Protein AF-A0AAW2I844-F1 (afdb_monomer_lite)

pLDDT: mean 84.18, std 9.9, range [49.44, 96.12]

Foldseek 3Di:
DDDDPVNVVVVVVVVVVCVVPDDPQPCPCCVVDVDDDDDDDDPVCPPPAAEDDADDDDPVQVVVVVVVVVVCVVSVNDDDDDDSHDDYDGDDDDVVCVVVVHD

Structure (mmCIF, N/CA/C/O backbone):
data_AF-A0AAW2I844-F1
#
_entry.id   AF-A0AAW2I844-F1
#
loop_
_atom_site.group_PDB
_atom_site.id
_atom_site.type_symbol
_atom_site.label_atom_id
_atom_site.label_alt_id
_atom_site.label_comp_id
_atom_site.label_asym_id
_atom_site.label_entity_id
_atom_site.label_seq_id
_atom_site.pdbx_PDB_ins_code
_atom_site.Cartn_x
_atom_site.Cartn_y
_atom_site.Cartn_z
_atom_site.occupancy
_atom_site.B_iso_or_equiv
_atom_site.auth_seq_id
_atom_site.auth_comp_id
_atom_site.auth_asym_id
_atom_site.auth_atom_id
_atom_site.pdbx_PDB_model_num
ATOM 1 N N . MET A 1 1 ? -32.426 16.300 29.837 1.00 49.44 1 MET A N 1
ATOM 2 C CA . MET A 1 1 ? -33.333 16.061 28.697 1.00 49.44 1 MET A CA 1
ATOM 3 C C . MET A 1 1 ? -33.206 14.597 28.340 1.00 49.44 1 MET A C 1
ATOM 5 O O . MET A 1 1 ? -32.155 14.203 27.850 1.00 49.44 1 MET A O 1
ATOM 9 N N . ASP A 1 2 ? -34.205 13.794 28.703 1.00 62.94 2 ASP A N 1
ATOM 10 C CA . ASP A 1 2 ? -34.233 12.372 28.365 1.00 62.94 2 ASP A CA 1
ATOM 11 C C . ASP A 1 2 ? -34.552 12.214 26.878 1.00 62.94 2 ASP A C 1
ATOM 13 O O . ASP A 1 2 ? -35.481 12.827 26.354 1.00 62.94 2 ASP A O 1
ATOM 17 N N . ILE A 1 3 ? -33.728 11.434 26.189 1.00 61.97 3 ILE A N 1
ATOM 18 C CA . ILE A 1 3 ? -33.900 11.133 24.769 1.00 61.97 3 ILE A CA 1
ATOM 19 C C . ILE A 1 3 ? -35.067 10.147 24.663 1.00 61.97 3 ILE A C 1
ATOM 21 O O . ILE A 1 3 ? -35.041 9.118 25.341 1.00 61.97 3 ILE A O 1
ATOM 25 N N . SER A 1 4 ? -36.070 10.445 23.830 1.00 73.12 4 SER A N 1
ATOM 26 C CA . SER A 1 4 ? -37.237 9.569 23.657 1.00 73.12 4 SER A CA 1
ATOM 27 C C . SER A 1 4 ? -36.829 8.157 23.209 1.00 73.12 4 SER A C 1
ATOM 29 O O . SER A 1 4 ? -35.842 7.983 22.489 1.00 73.12 4 SER A O 1
ATOM 31 N N . GLU A 1 5 ? -37.597 7.145 23.619 1.00 70.31 5 GLU A N 1
ATOM 32 C CA . GLU A 1 5 ? -37.370 5.719 23.311 1.00 70.31 5 GLU A CA 1
ATOM 33 C C . GLU A 1 5 ? -37.159 5.471 21.802 1.00 70.31 5 GLU A C 1
ATOM 35 O O . GLU A 1 5 ? -36.243 4.768 21.379 1.00 70.31 5 GLU A O 1
ATOM 40 N N . GLU A 1 6 ? -37.964 6.140 20.976 1.00 69.94 6 GLU A N 1
ATOM 41 C CA . GLU A 1 6 ? -37.937 6.074 19.511 1.00 69.94 6 GLU A CA 1
ATOM 42 C C . GLU A 1 6 ? -36.636 6.656 18.926 1.00 69.94 6 GLU A C 1
ATOM 44 O O . GLU A 1 6 ? -36.027 6.091 18.012 1.00 69.94 6 GLU A O 1
ATOM 49 N N . SER A 1 7 ? -36.137 7.742 19.528 1.00 65.81 7 SER A N 1
ATOM 50 C CA . SER A 1 7 ? -34.853 8.350 19.168 1.00 65.81 7 SER A CA 1
ATOM 51 C C . SER A 1 7 ? -33.666 7.479 19.599 1.00 65.81 7 SER A C 1
ATO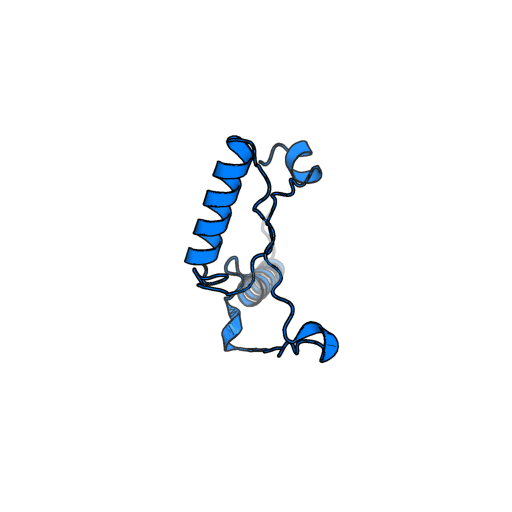M 53 O O . SER A 1 7 ? -32.655 7.429 18.896 1.00 65.81 7 SER A O 1
ATOM 55 N N . ARG A 1 8 ? -33.781 6.741 20.715 1.00 68.00 8 ARG A N 1
ATOM 56 C CA . ARG A 1 8 ? -32.768 5.757 21.145 1.00 68.00 8 ARG A CA 1
ATOM 57 C C . ARG A 1 8 ? -32.682 4.577 20.174 1.00 68.00 8 ARG A C 1
ATOM 59 O O . ARG A 1 8 ? -31.577 4.201 19.785 1.00 68.00 8 ARG A O 1
ATOM 66 N N . LEU A 1 9 ? -33.825 4.047 19.730 1.00 70.56 9 LEU A N 1
ATOM 67 C CA . LEU A 1 9 ? -33.892 2.952 18.753 1.00 70.56 9 LEU A CA 1
ATOM 68 C C . LEU A 1 9 ? -33.266 3.355 17.403 1.00 70.56 9 LEU A C 1
ATOM 70 O O . LEU A 1 9 ? -32.540 2.578 16.781 1.00 70.56 9 LEU A O 1
ATOM 74 N N . SER A 1 10 ? -33.501 4.600 16.979 1.00 82.81 10 SER A N 1
ATOM 75 C CA . SER A 1 10 ? -32.893 5.197 15.784 1.00 82.81 10 SER A CA 1
ATOM 76 C C . SER A 1 10 ? -31.366 5.322 15.901 1.00 82.81 10 SER A C 1
ATOM 78 O O . SER A 1 10 ? -30.635 4.909 14.998 1.00 82.81 10 SER A O 1
ATOM 80 N N . LEU A 1 11 ? -30.860 5.805 17.041 1.00 86.31 11 LEU A N 1
ATOM 81 C CA . LEU A 1 11 ? -29.421 5.947 17.275 1.00 86.31 11 LEU A CA 1
ATOM 82 C C . LEU A 1 11 ? -28.696 4.591 17.267 1.00 86.31 11 LEU A C 1
ATOM 84 O O . LEU A 1 11 ? -27.607 4.465 16.705 1.00 86.31 11 LEU A O 1
ATOM 88 N N . GLU A 1 12 ? -29.305 3.569 17.864 1.00 86.94 12 GLU A N 1
ATOM 89 C CA . GLU A 1 12 ? -28.731 2.223 17.917 1.00 86.94 12 GLU A CA 1
ATOM 90 C C . GLU A 1 12 ? -28.669 1.579 16.524 1.00 86.94 12 GLU A C 1
ATOM 92 O O . GLU A 1 12 ? -27.681 0.939 16.157 1.00 86.94 12 GLU A O 1
ATOM 97 N N . ASN A 1 13 ? -29.675 1.840 15.684 1.00 86.69 13 ASN A N 1
ATOM 98 C CA . ASN A 1 13 ? -29.654 1.440 14.280 1.00 86.69 13 ASN A CA 1
ATOM 99 C C . ASN A 1 13 ? -28.509 2.102 13.506 1.00 86.69 13 ASN A C 1
ATOM 101 O O . ASN A 1 13 ? -27.823 1.419 12.741 1.00 86.69 13 ASN A O 1
ATOM 105 N N . VAL A 1 14 ? -28.266 3.397 13.731 1.00 86.19 14 VAL A N 1
ATOM 106 C CA . VAL A 1 14 ? -27.145 4.123 13.115 1.00 86.19 14 VAL A CA 1
ATOM 107 C C . VAL A 1 14 ? -25.805 3.547 13.572 1.00 86.19 14 VAL A C 1
ATOM 109 O O . VAL A 1 14 ? -24.962 3.245 12.729 1.00 86.19 14 VAL A O 1
ATOM 112 N N . LYS A 1 15 ? -25.610 3.313 14.876 1.00 86.94 15 LYS A N 1
ATOM 113 C CA . LYS A 1 15 ? -24.375 2.698 15.398 1.00 86.94 15 LYS A CA 1
ATOM 114 C C . LYS A 1 15 ? -24.113 1.332 14.779 1.00 86.94 15 LYS A C 1
ATOM 116 O O . LYS A 1 15 ? -23.002 1.068 14.332 1.00 86.94 15 LYS A O 1
ATOM 121 N N . ARG A 1 16 ? -25.143 0.491 14.696 1.00 85.88 16 ARG A N 1
ATOM 122 C CA . ARG A 1 16 ? -25.053 -0.842 14.097 1.00 85.88 16 ARG A CA 1
ATOM 123 C C . ARG A 1 16 ? -24.727 -0.781 12.604 1.00 85.88 16 ARG A C 1
ATOM 125 O O . ARG A 1 16 ? -23.929 -1.581 12.123 1.00 85.88 16 ARG A O 1
ATOM 132 N N . LEU A 1 17 ? -25.300 0.175 11.868 1.00 85.38 17 LEU A N 1
ATOM 133 C CA . LEU A 1 17 ? -24.946 0.424 10.466 1.00 85.38 17 LEU A CA 1
ATOM 134 C C . LEU A 1 17 ? -23.493 0.879 10.322 1.00 85.38 17 LEU A C 1
ATOM 136 O O . LEU A 1 17 ? -22.801 0.389 9.433 1.00 85.38 17 LEU A O 1
ATOM 140 N N . ILE A 1 18 ? -23.015 1.767 11.195 1.00 84.94 18 ILE A N 1
ATOM 141 C CA . ILE A 1 18 ? -21.619 2.211 11.181 1.00 84.94 18 ILE A CA 1
ATOM 142 C C . ILE A 1 18 ? -20.696 1.023 11.473 1.00 84.94 18 ILE A C 1
ATOM 144 O O . ILE A 1 18 ? -19.838 0.711 10.660 1.00 84.94 18 ILE A O 1
ATOM 148 N N . GLN A 1 19 ? -20.926 0.278 12.554 1.00 81.62 19 GLN A N 1
ATOM 149 C CA . GLN A 1 19 ? -20.115 -0.893 12.915 1.00 81.62 19 GLN A CA 1
ATOM 150 C C . GLN A 1 19 ? -20.090 -1.972 11.825 1.00 81.62 19 GLN A C 1
ATOM 152 O O . GLN A 1 19 ? -19.101 -2.684 11.675 1.00 81.62 19 GLN A O 1
ATOM 157 N N . ARG A 1 20 ? -21.169 -2.104 11.044 1.00 80.31 20 ARG A N 1
ATOM 158 C CA . ARG A 1 20 ? -21.227 -3.071 9.943 1.00 80.31 20 ARG A CA 1
ATOM 159 C C . ARG A 1 20 ? -20.391 -2.654 8.730 1.00 80.31 20 ARG A C 1
ATOM 161 O O . ARG A 1 20 ? -19.958 -3.535 7.992 1.00 80.31 20 ARG A O 1
ATOM 168 N N . ASN A 1 21 ? -20.219 -1.351 8.500 1.00 80.00 21 ASN A N 1
ATOM 169 C CA . ASN A 1 21 ? -19.655 -0.805 7.259 1.00 80.00 21 ASN A CA 1
ATOM 170 C C . ASN A 1 21 ? -18.364 0.008 7.451 1.00 80.00 21 ASN A C 1
ATOM 172 O O . ASN A 1 21 ? -17.757 0.399 6.460 1.00 80.00 21 ASN A O 1
ATOM 176 N N . PHE A 1 22 ? -17.931 0.259 8.688 1.00 84.38 22 PHE A N 1
ATOM 177 C CA . PHE A 1 22 ? -16.678 0.941 9.009 1.00 84.38 22 PHE A CA 1
ATOM 178 C C . PHE A 1 22 ? -15.776 0.013 9.818 1.00 84.38 22 PHE A C 1
ATOM 180 O O . PHE A 1 22 ? -16.213 -0.626 10.774 1.00 84.38 22 PHE A O 1
ATOM 187 N N . ASN A 1 23 ? -14.513 -0.072 9.412 1.00 83.69 23 ASN A N 1
ATOM 188 C CA . ASN A 1 23 ? -13.489 -0.843 10.094 1.00 83.69 23 ASN A CA 1
ATOM 189 C C . ASN A 1 23 ? -12.154 -0.111 9.944 1.00 83.69 23 ASN A C 1
ATOM 191 O O . ASN A 1 23 ? -11.889 0.471 8.894 1.00 83.69 23 ASN A O 1
ATOM 195 N N . GLU A 1 24 ? -11.338 -0.130 10.992 1.00 83.19 24 GLU A N 1
ATOM 196 C CA . GLU A 1 24 ? -9.992 0.450 10.967 1.00 83.19 24 GLU A CA 1
ATOM 197 C C . GLU A 1 24 ? -9.007 -0.437 10.199 1.00 83.19 24 GLU A C 1
ATOM 199 O O . GLU A 1 24 ? -8.022 0.059 9.662 1.00 83.19 24 GLU A O 1
ATOM 204 N N . ASN A 1 25 ? -9.288 -1.741 10.094 1.00 85.94 25 ASN A N 1
ATOM 205 C CA . ASN A 1 25 ? -8.538 -2.641 9.238 1.00 85.94 25 ASN A CA 1
ATOM 206 C C . ASN A 1 25 ? -8.998 -2.469 7.775 1.00 85.94 25 ASN A C 1
ATOM 208 O O . ASN A 1 25 ? -10.118 -2.873 7.437 1.00 85.94 25 ASN A O 1
ATOM 212 N N . PRO A 1 26 ? -8.138 -1.952 6.879 1.00 84.94 26 PRO A N 1
ATOM 213 C CA . PRO A 1 26 ? -8.472 -1.772 5.465 1.00 84.94 26 PRO A CA 1
ATOM 214 C C . PRO A 1 26 ? -8.806 -3.086 4.740 1.00 84.94 26 PRO A C 1
ATOM 216 O O . PRO A 1 26 ? -9.489 -3.065 3.719 1.00 84.94 26 PRO A O 1
ATOM 219 N N . LEU A 1 27 ? -8.369 -4.233 5.269 1.00 86.44 27 LEU A N 1
ATOM 220 C CA . LEU A 1 27 ? -8.629 -5.556 4.702 1.00 86.44 27 LEU A CA 1
ATOM 221 C C . LEU A 1 27 ? -9.817 -6.287 5.348 1.00 86.44 27 LEU A C 1
ATOM 223 O O . LEU A 1 27 ? -10.078 -7.436 4.999 1.00 86.44 27 LEU A O 1
ATOM 227 N N . ALA A 1 28 ? -10.582 -5.651 6.245 1.00 86.94 28 ALA A N 1
ATOM 228 C CA . ALA A 1 28 ? -11.649 -6.305 7.020 1.00 86.94 28 ALA A CA 1
ATOM 229 C C . ALA A 1 28 ? -12.722 -7.038 6.189 1.00 86.94 28 ALA A C 1
ATOM 231 O O . ALA A 1 28 ? -13.395 -7.940 6.692 1.00 86.94 28 ALA A O 1
ATOM 232 N N . TRP A 1 29 ? -12.903 -6.654 4.923 1.00 86.19 29 TRP A N 1
ATOM 233 C CA . TRP A 1 29 ? -13.849 -7.289 4.000 1.00 86.19 29 TRP A CA 1
ATOM 234 C C . TRP A 1 29 ? -13.202 -7.804 2.718 1.00 86.19 29 TRP A C 1
ATOM 236 O O . TRP A 1 29 ? -13.923 -8.117 1.770 1.00 86.19 29 TRP A O 1
ATOM 246 N N . TRP A 1 30 ? -11.872 -7.909 2.687 1.00 82.25 30 TRP A N 1
ATOM 247 C CA . TRP A 1 30 ? -11.128 -8.380 1.520 1.00 82.25 30 TRP A CA 1
ATOM 248 C C . TRP A 1 30 ? -11.635 -9.744 1.032 1.00 82.25 30 TRP A C 1
ATOM 250 O O . TRP A 1 30 ? -11.947 -9.902 -0.145 1.00 82.25 30 TRP A O 1
ATOM 260 N N . ASP A 1 31 ? -11.867 -10.680 1.955 1.00 81.94 31 ASP A N 1
ATOM 261 C CA . ASP A 1 31 ? -12.355 -12.027 1.632 1.00 81.94 31 ASP A CA 1
ATOM 262 C C . ASP A 1 31 ? -13.786 -12.049 1.072 1.00 81.94 31 ASP A C 1
ATOM 264 O O . ASP A 1 31 ? -14.170 -12.990 0.379 1.00 81.94 31 ASP A O 1
ATOM 268 N N . ARG A 1 32 ? -14.600 -11.020 1.353 1.00 82.12 32 ARG A N 1
ATOM 269 C CA . ARG A 1 32 ? -15.994 -10.956 0.877 1.00 82.12 32 ARG A CA 1
ATOM 270 C C . ARG A 1 32 ? -16.084 -10.549 -0.588 1.00 82.12 32 ARG A C 1
ATOM 272 O O . ARG A 1 32 ? -17.029 -10.943 -1.259 1.00 82.12 32 ARG A O 1
ATOM 279 N N . ASN A 1 33 ? -15.133 -9.744 -1.060 1.00 74.38 33 ASN A N 1
ATOM 280 C CA . ASN A 1 33 ? -15.132 -9.156 -2.397 1.00 74.38 33 ASN A CA 1
ATOM 281 C C . ASN A 1 33 ? -13.705 -9.123 -2.957 1.00 74.38 33 ASN A C 1
ATOM 283 O O . ASN A 1 33 ? -13.192 -8.054 -3.291 1.00 74.38 33 ASN A O 1
ATOM 287 N N . LYS A 1 34 ? -13.044 -10.283 -3.029 1.00 80.81 34 LYS A N 1
ATOM 288 C CA . LYS A 1 34 ? -11.686 -10.362 -3.569 1.00 80.81 34 LYS A CA 1
ATOM 289 C C . LYS A 1 34 ? -11.712 -10.005 -5.056 1.00 80.81 34 LYS A C 1
ATOM 291 O O . LYS A 1 34 ? -12.208 -10.775 -5.876 1.00 80.81 34 LYS A O 1
ATOM 296 N N . ILE A 1 35 ? -11.186 -8.833 -5.394 1.00 84.25 35 ILE A N 1
ATOM 297 C CA . ILE A 1 35 ? -11.033 -8.379 -6.776 1.00 84.25 35 ILE A CA 1
ATOM 298 C C . ILE A 1 35 ? -9.543 -8.353 -7.080 1.00 84.25 35 ILE A C 1
ATOM 300 O O . ILE A 1 35 ? -8.777 -7.650 -6.426 1.00 84.25 35 ILE A O 1
ATOM 304 N N . GLU A 1 36 ? -9.138 -9.111 -8.090 1.00 87.94 36 GLU A N 1
ATOM 305 C CA . GLU A 1 36 ? -7.758 -9.147 -8.560 1.00 87.94 36 GLU A CA 1
ATOM 306 C C . GLU A 1 36 ? -7.649 -8.445 -9.913 1.00 87.94 36 GLU A C 1
ATOM 308 O O . GLU A 1 36 ? -8.525 -8.560 -10.772 1.00 87.94 36 GLU A O 1
ATOM 313 N N . ALA A 1 37 ? -6.549 -7.723 -10.111 1.00 90.44 37 ALA A N 1
ATOM 314 C CA . ALA A 1 37 ? -6.208 -7.106 -11.382 1.00 90.44 37 ALA A CA 1
ATOM 315 C C . ALA A 1 37 ? -4.865 -7.656 -11.863 1.00 90.44 37 ALA A C 1
ATOM 317 O O . ALA A 1 37 ? -3.869 -7.621 -11.142 1.00 90.44 37 ALA A O 1
ATOM 318 N N . THR A 1 38 ? -4.817 -8.142 -13.103 1.00 94.12 38 THR A N 1
ATOM 319 C CA . THR A 1 38 ? -3.561 -8.567 -13.729 1.00 94.12 38 THR A CA 1
ATOM 320 C C . THR A 1 38 ? -2.951 -7.409 -14.506 1.00 94.12 38 THR A C 1
ATOM 322 O O . THR A 1 38 ? -3.516 -6.945 -15.498 1.00 94.12 38 THR A O 1
ATOM 325 N N . LEU A 1 39 ? -1.760 -6.977 -14.097 1.00 89.75 39 LEU A N 1
ATOM 326 C CA . LEU A 1 39 ? -0.967 -6.005 -14.843 1.00 89.75 39 LEU A CA 1
ATOM 327 C C . LEU A 1 39 ? -0.131 -6.729 -15.905 1.00 89.75 39 LEU A C 1
ATOM 329 O O . LEU A 1 39 ? 0.633 -7.640 -15.590 1.00 89.75 39 LEU A O 1
ATOM 333 N N . LYS A 1 40 ? -0.268 -6.326 -17.173 1.00 90.19 40 LYS A N 1
ATOM 334 C CA . LYS A 1 40 ? 0.539 -6.847 -18.288 1.00 90.19 40 LYS A CA 1
ATOM 335 C C . LYS A 1 40 ? 1.587 -5.820 -18.696 1.00 90.19 40 LYS A C 1
ATOM 337 O O . LYS A 1 40 ? 1.257 -4.662 -18.950 1.00 90.19 40 LYS A O 1
ATOM 342 N N . VAL A 1 41 ? 2.840 -6.255 -18.800 1.00 86.44 41 VAL A N 1
ATOM 343 C CA . VAL A 1 41 ? 3.921 -5.433 -19.355 1.00 86.44 41 VAL A CA 1
ATOM 344 C C . VAL A 1 41 ? 3.669 -5.242 -20.851 1.00 86.44 41 VAL A C 1
ATOM 346 O O . VAL A 1 41 ? 3.337 -6.197 -21.556 1.00 86.44 41 VAL A O 1
ATOM 349 N N . LYS A 1 42 ? 3.801 -4.006 -21.341 1.00 89.19 42 LYS A N 1
ATOM 350 C CA . LYS A 1 42 ? 3.709 -3.714 -22.778 1.00 89.19 42 LYS A CA 1
ATOM 351 C C . LYS A 1 42 ? 4.820 -4.455 -23.525 1.00 89.19 42 LYS A C 1
ATOM 353 O O . LYS A 1 42 ? 5.936 -4.525 -23.024 1.00 89.19 42 LYS A O 1
ATOM 358 N N . GLU A 1 43 ? 4.535 -4.950 -24.731 1.00 87.69 43 GLU A N 1
ATOM 359 C CA . GLU A 1 43 ? 5.476 -5.769 -25.518 1.00 87.69 43 GLU A CA 1
ATOM 360 C C . GLU A 1 43 ? 6.868 -5.130 -25.638 1.00 87.69 43 GLU A C 1
ATOM 362 O O . GLU A 1 43 ? 7.869 -5.775 -25.343 1.00 87.69 43 GLU A O 1
ATOM 367 N N . GLY A 1 44 ? 6.923 -3.834 -25.963 1.00 88.50 44 GLY A N 1
ATOM 368 C CA . GLY A 1 44 ? 8.178 -3.086 -26.101 1.00 88.50 44 GLY A CA 1
ATOM 369 C C . GLY A 1 44 ? 8.990 -2.925 -24.810 1.00 88.50 44 GLY A C 1
ATOM 370 O O . GLY A 1 44 ? 10.155 -2.570 -24.886 1.00 88.50 44 GLY A O 1
ATOM 371 N N . CYS A 1 45 ? 8.413 -3.218 -23.642 1.00 83.81 45 CYS A N 1
ATOM 372 C CA . CYS A 1 45 ? 9.056 -3.057 -22.335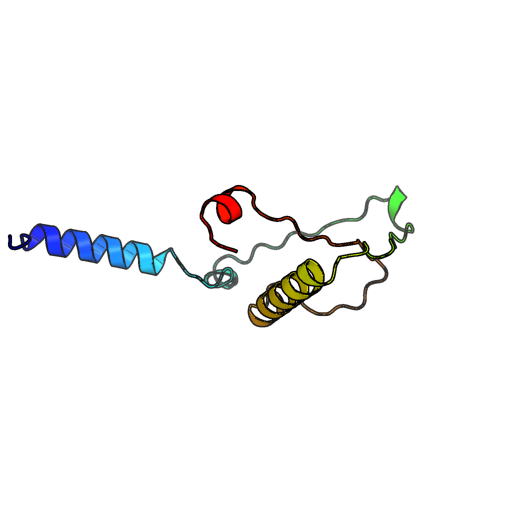 1.00 83.81 45 CYS A CA 1
ATOM 373 C C . CYS A 1 45 ? 9.408 -4.398 -21.667 1.00 83.81 45 CYS A C 1
ATOM 375 O O . CYS A 1 45 ? 9.876 -4.404 -20.531 1.00 83.81 45 CYS A O 1
ATOM 377 N N . LYS A 1 46 ? 9.181 -5.549 -22.322 1.00 76.25 46 LYS A N 1
ATOM 378 C CA . LYS A 1 46 ? 9.353 -6.887 -21.709 1.00 76.25 46 LYS A CA 1
ATOM 379 C C . LYS A 1 46 ? 10.755 -7.173 -21.164 1.00 76.25 46 LYS A C 1
ATOM 381 O O . LYS A 1 46 ? 10.891 -8.000 -20.268 1.00 76.25 46 LYS A O 1
ATOM 386 N N . TYR A 1 47 ? 11.773 -6.514 -21.708 1.00 77.06 47 TYR A N 1
ATOM 387 C CA . TYR A 1 47 ? 13.177 -6.709 -21.332 1.00 77.06 47 TYR A CA 1
ATOM 388 C C . TYR A 1 47 ? 13.792 -5.478 -20.655 1.00 77.06 47 TYR A C 1
ATOM 390 O O . TYR A 1 47 ? 14.987 -5.462 -20.363 1.00 77.06 47 TYR A O 1
ATOM 398 N N . GLU A 1 48 ? 12.987 -4.447 -20.389 1.00 80.50 48 GLU A N 1
ATOM 399 C CA . GLU A 1 48 ? 13.436 -3.231 -19.721 1.00 80.50 48 GLU A CA 1
ATOM 400 C C . GLU A 1 48 ? 13.308 -3.395 -18.204 1.00 80.50 48 GLU A C 1
ATOM 402 O O . GLU A 1 48 ? 12.223 -3.323 -17.626 1.00 80.50 48 GLU A O 1
ATOM 407 N N . TYR A 1 49 ? 14.440 -3.612 -17.532 1.00 79.75 49 TYR A N 1
ATOM 408 C CA . TYR A 1 49 ? 14.479 -3.648 -16.074 1.00 79.75 49 TYR A CA 1
ATOM 409 C C . TYR A 1 49 ? 14.534 -2.233 -15.513 1.00 79.75 49 TYR A C 1
ATOM 411 O O . TYR A 1 49 ? 15.565 -1.559 -15.551 1.00 79.75 49 TYR A O 1
ATOM 419 N N . VAL A 1 50 ? 13.426 -1.798 -14.926 1.00 80.94 50 VAL A N 1
ATOM 420 C CA . VAL A 1 50 ? 13.366 -0.523 -14.216 1.00 80.94 50 VAL A CA 1
ATOM 421 C C . VAL A 1 50 ? 14.011 -0.685 -12.840 1.00 80.94 50 VAL A C 1
ATOM 423 O O . VAL A 1 50 ? 13.421 -1.266 -11.929 1.00 80.94 50 VAL A O 1
ATOM 426 N N . ARG A 1 51 ? 15.245 -0.191 -12.692 1.00 87.69 51 ARG A N 1
ATOM 427 C CA . ARG A 1 51 ? 15.985 -0.170 -11.422 1.00 87.69 51 ARG A CA 1
ATOM 428 C C . ARG A 1 51 ? 16.498 1.226 -11.132 1.00 87.69 51 ARG A C 1
ATOM 430 O O . ARG A 1 51 ? 17.576 1.617 -11.575 1.00 87.69 51 ARG A O 1
ATOM 437 N N . TYR A 1 52 ? 15.738 1.962 -10.343 1.00 88.38 52 TYR A N 1
ATOM 438 C CA . TYR A 1 52 ? 16.163 3.267 -9.867 1.00 88.38 52 TYR A CA 1
ATOM 439 C C . TYR A 1 52 ? 16.806 3.163 -8.487 1.00 88.38 52 TYR A C 1
ATOM 441 O O . TYR A 1 52 ? 16.498 2.271 -7.695 1.00 88.38 52 TYR A O 1
ATOM 449 N N . LYS A 1 53 ? 17.728 4.085 -8.201 1.00 88.62 53 LYS A N 1
ATOM 450 C CA . LYS A 1 53 ? 18.307 4.238 -6.863 1.00 88.62 53 LYS A CA 1
ATOM 451 C C . LYS A 1 53 ? 17.269 4.849 -5.925 1.00 88.62 53 LYS A C 1
ATOM 453 O O . LYS A 1 53 ? 16.494 5.705 -6.344 1.00 88.62 53 LYS A O 1
ATOM 458 N N . SER A 1 54 ? 17.296 4.444 -4.659 1.00 89.88 54 SER A N 1
ATOM 459 C CA . SER A 1 54 ? 16.440 5.024 -3.624 1.00 89.88 54 SER A CA 1
ATOM 460 C C . SER A 1 54 ? 16.704 6.521 -3.454 1.00 89.88 54 SER A C 1
ATOM 462 O O . SER A 1 54 ? 17.850 6.971 -3.518 1.00 89.88 54 SER A O 1
ATOM 464 N N . ILE A 1 55 ? 15.638 7.281 -3.203 1.00 90.62 55 ILE A N 1
ATOM 465 C CA . ILE A 1 55 ? 15.726 8.708 -2.885 1.00 90.62 55 ILE A CA 1
ATOM 466 C C . ILE A 1 55 ? 16.397 8.876 -1.517 1.00 90.62 55 ILE A C 1
ATOM 468 O O . ILE A 1 55 ? 16.126 8.123 -0.579 1.00 90.62 55 ILE A O 1
ATOM 472 N N . GLN A 1 56 ? 17.285 9.866 -1.399 1.00 91.19 56 GLN A N 1
ATOM 473 C CA . GLN A 1 56 ? 17.870 10.217 -0.110 1.00 91.19 56 GLN A CA 1
ATOM 474 C C . GLN A 1 56 ? 16.836 10.936 0.756 1.00 91.19 56 GLN A C 1
ATOM 476 O O . GLN A 1 56 ? 16.294 11.964 0.365 1.00 91.19 56 GLN A O 1
ATOM 481 N N . MET A 1 57 ? 16.593 10.388 1.944 1.00 90.50 57 MET A N 1
ATOM 482 C CA . MET A 1 57 ? 15.702 10.962 2.950 1.00 90.50 57 MET A CA 1
ATOM 483 C C . MET A 1 57 ? 16.506 11.503 4.122 1.00 90.50 57 MET A C 1
ATOM 485 O O . MET A 1 57 ? 17.519 10.905 4.516 1.00 90.50 57 MET A O 1
ATOM 489 N N . ASN A 1 58 ? 16.005 12.587 4.715 1.00 93.06 58 ASN A N 1
ATOM 490 C CA . ASN A 1 58 ? 16.473 13.028 6.021 1.00 93.06 58 ASN A CA 1
ATOM 491 C C . ASN A 1 58 ? 16.125 11.975 7.099 1.00 93.06 58 ASN A C 1
ATOM 493 O O . ASN A 1 58 ? 15.426 10.988 6.855 1.00 93.06 58 ASN A O 1
ATOM 497 N N . MET A 1 59 ? 16.671 12.161 8.299 1.00 93.38 59 MET A N 1
ATOM 498 C CA . MET A 1 59 ? 16.523 11.186 9.382 1.00 93.38 59 MET A CA 1
ATOM 499 C C . MET A 1 59 ? 15.097 11.088 9.931 1.00 93.38 59 MET A C 1
ATOM 501 O O . MET A 1 59 ? 14.722 10.016 10.398 1.00 93.38 59 MET A O 1
ATOM 505 N N . GLU A 1 60 ? 14.330 12.176 9.898 1.00 90.81 60 GLU A N 1
ATOM 506 C CA . GLU A 1 60 ? 12.947 12.209 10.381 1.00 90.81 60 GLU A CA 1
ATOM 507 C C . GLU A 1 60 ? 12.040 11.418 9.433 1.00 90.81 60 GLU A C 1
ATOM 509 O O . GLU A 1 60 ? 11.471 10.408 9.837 1.00 90.81 60 GLU A O 1
ATOM 514 N N . ASP A 1 61 ? 12.061 11.754 8.140 1.00 90.50 61 ASP A N 1
ATOM 515 C CA . ASP A 1 61 ? 11.283 11.056 7.110 1.00 90.50 61 ASP A CA 1
ATOM 516 C C . ASP A 1 61 ? 11.614 9.563 7.062 1.00 90.50 61 ASP A C 1
ATOM 518 O O . ASP A 1 61 ? 10.737 8.729 6.853 1.00 90.50 61 ASP A O 1
ATOM 522 N N . ARG A 1 62 ? 12.881 9.192 7.293 1.00 91.81 62 ARG A N 1
ATOM 523 C CA . ARG A 1 62 ? 13.282 7.782 7.344 1.00 91.81 62 ARG A CA 1
ATOM 524 C C . ARG A 1 62 ? 12.620 7.035 8.503 1.00 91.81 62 ARG A C 1
ATOM 526 O O . ARG A 1 62 ? 12.241 5.881 8.318 1.00 91.81 62 ARG A O 1
ATOM 533 N N . LYS A 1 63 ? 12.514 7.654 9.683 1.00 93.50 63 LYS A N 1
ATOM 534 C CA . LYS A 1 63 ? 11.860 7.041 10.850 1.00 93.50 63 LYS A CA 1
ATOM 535 C C . LYS A 1 63 ? 10.364 6.873 10.602 1.00 93.50 63 LYS A C 1
ATOM 537 O O . LYS A 1 63 ? 9.842 5.783 10.828 1.00 93.50 63 LYS A O 1
ATOM 542 N N . ASP A 1 64 ? 9.718 7.901 10.064 1.00 92.50 64 ASP A N 1
ATOM 543 C CA . ASP A 1 64 ? 8.287 7.869 9.756 1.00 92.50 64 ASP A CA 1
ATOM 544 C C . ASP A 1 64 ? 7.983 6.814 8.690 1.00 92.50 64 ASP A C 1
ATOM 546 O O . ASP A 1 64 ? 7.113 5.962 8.871 1.00 92.50 64 ASP A O 1
ATOM 550 N N . MET A 1 65 ? 8.783 6.779 7.620 1.00 92.38 65 MET A N 1
ATOM 551 C CA . MET A 1 65 ? 8.662 5.770 6.571 1.00 92.38 65 MET A CA 1
ATOM 552 C C . MET A 1 65 ? 8.824 4.348 7.131 1.00 92.38 65 MET A C 1
ATOM 554 O O . MET A 1 65 ? 8.071 3.452 6.755 1.00 92.38 65 MET A O 1
ATOM 558 N N . GLN A 1 66 ? 9.770 4.119 8.049 1.00 93.44 66 GLN A N 1
ATOM 559 C CA . GLN A 1 66 ? 9.954 2.811 8.691 1.00 93.44 66 GLN A CA 1
ATOM 560 C C . GLN A 1 66 ? 8.746 2.400 9.538 1.00 93.44 66 GLN A C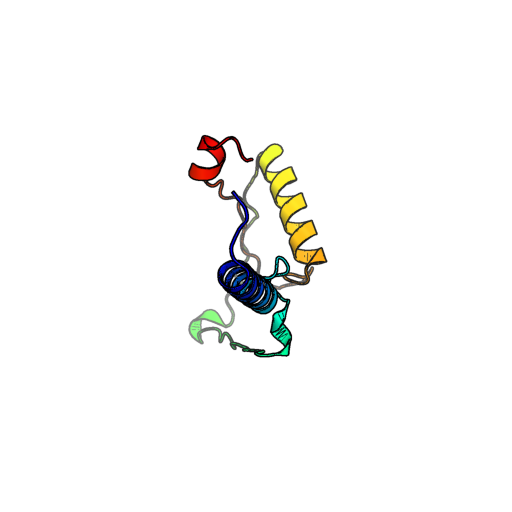 1
ATOM 562 O O . GLN A 1 66 ? 8.359 1.230 9.515 1.00 93.44 66 GLN A O 1
ATOM 567 N N . MET A 1 67 ? 8.148 3.341 10.269 1.00 94.75 67 MET A N 1
ATOM 568 C CA . MET A 1 67 ? 6.947 3.088 11.063 1.00 94.75 67 MET A CA 1
ATOM 569 C C . MET A 1 67 ? 5.763 2.708 10.168 1.00 94.75 67 MET A C 1
ATOM 571 O O . MET A 1 67 ? 5.131 1.681 10.410 1.00 94.75 67 MET A O 1
ATOM 575 N N . ILE A 1 68 ? 5.540 3.466 9.090 1.00 93.38 68 ILE A N 1
ATOM 576 C CA . ILE A 1 68 ? 4.481 3.207 8.105 1.00 93.38 68 ILE A CA 1
ATOM 577 C C . ILE A 1 68 ? 4.671 1.832 7.458 1.00 93.38 68 ILE A C 1
ATOM 579 O O . ILE A 1 68 ? 3.735 1.038 7.408 1.00 93.38 68 ILE A O 1
ATOM 583 N N . ILE A 1 69 ? 5.888 1.513 7.000 1.00 94.62 69 ILE A N 1
ATOM 584 C CA . ILE A 1 69 ? 6.194 0.209 6.391 1.00 94.62 69 ILE A CA 1
ATOM 585 C C . ILE A 1 69 ? 5.904 -0.925 7.379 1.00 94.62 69 ILE A C 1
ATOM 587 O O . ILE A 1 69 ? 5.280 -1.916 7.006 1.00 94.62 69 ILE A O 1
ATOM 591 N N . LYS A 1 70 ? 6.319 -0.782 8.644 1.00 96.12 70 LYS A N 1
ATOM 592 C CA . LYS A 1 70 ? 6.064 -1.786 9.685 1.00 96.12 70 LYS A CA 1
ATOM 593 C C . LYS A 1 70 ? 4.567 -1.993 9.915 1.00 96.12 70 LYS A C 1
ATOM 595 O O . LYS A 1 70 ? 4.123 -3.133 10.013 1.00 96.12 70 LYS A O 1
ATOM 600 N N . GLU A 1 71 ? 3.798 -0.913 9.993 1.00 94.31 71 GLU A N 1
ATOM 601 C CA . GLU A 1 71 ? 2.342 -0.974 10.126 1.00 94.31 71 GLU A CA 1
ATOM 602 C C . GLU A 1 71 ? 1.699 -1.691 8.934 1.00 94.31 71 GLU A C 1
ATOM 604 O O . GLU A 1 71 ? 0.906 -2.608 9.126 1.00 94.31 71 GLU A O 1
ATOM 609 N N . HIS A 1 72 ? 2.098 -1.351 7.707 1.00 94.81 72 HIS A N 1
ATOM 610 C CA . HIS A 1 72 ? 1.542 -1.958 6.497 1.00 94.81 72 HIS A CA 1
ATOM 611 C C . HIS A 1 72 ? 1.870 -3.451 6.385 1.00 94.81 72 HIS A C 1
ATOM 613 O O . HIS A 1 72 ? 1.017 -4.226 5.957 1.00 94.81 72 HIS A O 1
ATOM 619 N N . ILE A 1 73 ? 3.068 -3.871 6.808 1.00 95.56 73 ILE A N 1
ATOM 620 C CA . ILE A 1 73 ? 3.425 -5.294 6.905 1.00 95.56 73 ILE A CA 1
ATOM 621 C C . ILE A 1 73 ? 2.551 -5.991 7.954 1.00 95.56 73 ILE A C 1
ATOM 623 O O . ILE A 1 73 ? 1.993 -7.049 7.676 1.00 95.56 73 ILE A O 1
ATOM 627 N N . ASN A 1 74 ? 2.381 -5.395 9.140 1.00 94.06 74 ASN A N 1
ATOM 628 C CA . ASN A 1 74 ? 1.549 -5.970 10.202 1.00 94.06 74 ASN A CA 1
ATOM 629 C C . ASN A 1 74 ? 0.073 -6.101 9.792 1.00 94.06 74 ASN A C 1
ATOM 631 O O . ASN A 1 74 ? -0.593 -7.047 10.204 1.00 94.06 74 ASN A O 1
ATOM 635 N N . LEU A 1 75 ? -0.431 -5.165 8.983 1.00 92.62 75 LEU A N 1
ATOM 636 C CA . LEU A 1 75 ? -1.781 -5.199 8.417 1.00 92.62 75 LEU A CA 1
ATOM 637 C C . LEU A 1 75 ? -1.914 -6.152 7.216 1.00 92.62 75 LEU A C 1
ATOM 639 O O . LEU A 1 75 ? -3.025 -6.353 6.737 1.00 92.62 75 LEU A O 1
ATOM 643 N N . GLY A 1 76 ? -0.815 -6.723 6.711 1.00 92.25 76 GLY A N 1
ATOM 644 C CA . GLY A 1 76 ? -0.817 -7.585 5.524 1.00 92.25 76 GLY A CA 1
ATOM 645 C C . GLY A 1 76 ? -1.057 -6.840 4.205 1.00 92.25 76 GLY A C 1
ATOM 646 O O . GLY A 1 76 ? -1.446 -7.454 3.217 1.00 92.25 76 GLY A O 1
ATOM 647 N N . LEU A 1 77 ? -0.849 -5.519 4.180 1.00 92.44 77 LEU A N 1
ATOM 6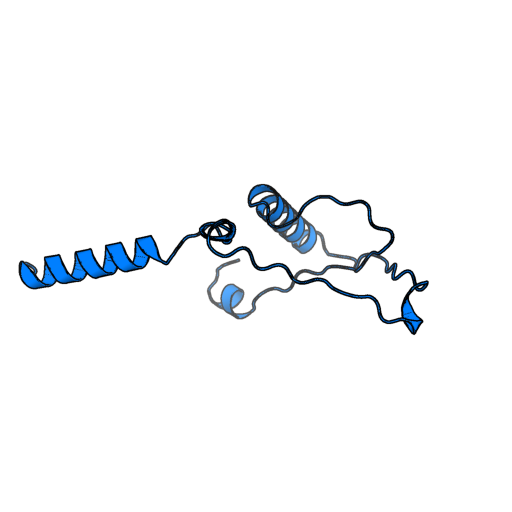48 C CA . LEU A 1 77 ? -1.023 -4.680 2.988 1.00 92.44 77 LEU A CA 1
ATOM 649 C C . LEU A 1 77 ? 0.143 -4.799 2.005 1.00 92.44 77 LEU A C 1
ATOM 651 O O . LEU A 1 77 ? -0.047 -4.666 0.798 1.00 92.44 77 LEU A O 1
ATOM 655 N N . ILE A 1 78 ? 1.352 -4.997 2.531 1.00 94.56 78 ILE A N 1
ATOM 656 C CA . ILE A 1 78 ? 2.581 -5.185 1.756 1.00 94.56 78 ILE A CA 1
ATOM 657 C C . ILE A 1 78 ? 3.421 -6.291 2.388 1.00 94.56 78 ILE A C 1
ATOM 659 O O . ILE A 1 78 ? 3.304 -6.569 3.581 1.00 94.56 78 ILE A O 1
ATOM 663 N N . GLU A 1 79 ? 4.330 -6.858 1.605 1.00 94.75 79 GLU A N 1
ATOM 664 C CA . GLU A 1 79 ? 5.267 -7.880 2.061 1.00 94.75 79 GLU A CA 1
ATOM 665 C C . GLU A 1 79 ? 6.697 -7.587 1.581 1.00 94.75 79 GLU A C 1
ATOM 667 O O . GLU A 1 79 ? 6.890 -6.941 0.543 1.00 94.75 79 GLU A O 1
ATOM 672 N N . PRO A 1 80 ? 7.727 -8.043 2.315 1.00 93.75 80 PRO A N 1
ATOM 673 C CA . PRO A 1 80 ? 9.091 -8.040 1.809 1.00 93.75 80 PRO A CA 1
ATOM 674 C C . PRO A 1 80 ? 9.193 -8.926 0.564 1.00 93.75 80 PRO A C 1
ATOM 676 O O . PRO A 1 80 ? 8.831 -10.098 0.599 1.00 93.75 80 PRO A O 1
ATOM 679 N N . GLY A 1 81 ? 9.737 -8.385 -0.522 1.00 91.50 81 GLY A N 1
ATOM 680 C CA . GLY A 1 81 ? 9.892 -9.106 -1.781 1.00 91.50 81 GLY A CA 1
ATOM 681 C C . GLY A 1 81 ? 11.285 -8.948 -2.374 1.00 91.50 81 GLY A C 1
ATOM 682 O O . GLY A 1 81 ? 11.978 -7.958 -2.134 1.00 91.50 81 GLY A O 1
ATOM 683 N N . ILE A 1 82 ? 11.682 -9.922 -3.191 1.00 88.19 82 ILE A N 1
ATOM 684 C CA . ILE A 1 82 ? 12.877 -9.842 -4.033 1.00 88.19 82 ILE A CA 1
ATOM 685 C C . ILE A 1 82 ? 12.389 -9.660 -5.467 1.00 88.19 82 ILE A C 1
ATOM 687 O O . ILE A 1 82 ? 11.857 -10.587 -6.071 1.00 88.19 82 ILE A O 1
ATOM 691 N N . SER A 1 83 ? 12.549 -8.453 -6.007 1.00 86.75 83 SER A N 1
ATOM 692 C CA . SER A 1 83 ? 12.121 -8.117 -7.365 1.00 86.75 83 SER A CA 1
ATOM 693 C C . SER A 1 83 ? 13.311 -7.721 -8.229 1.00 86.75 83 SER A C 1
ATOM 695 O O . SER A 1 83 ? 14.249 -7.064 -7.776 1.00 86.75 83 SER A O 1
ATOM 697 N N . ALA A 1 84 ? 13.256 -8.083 -9.512 1.00 87.00 84 ALA A N 1
ATOM 698 C CA . ALA A 1 84 ? 14.182 -7.557 -10.509 1.00 87.00 84 ALA A CA 1
ATOM 699 C C . ALA A 1 84 ? 13.930 -6.066 -10.816 1.00 87.00 84 ALA A C 1
ATOM 701 O O . ALA A 1 84 ? 14.766 -5.444 -11.474 1.00 87.00 84 ALA A O 1
ATOM 702 N N . TYR A 1 85 ? 12.813 -5.511 -10.339 1.00 88.69 85 TYR A N 1
ATOM 703 C CA . TYR A 1 85 ? 12.397 -4.122 -10.502 1.00 88.69 85 TYR A CA 1
ATOM 704 C C . TYR A 1 85 ? 12.508 -3.370 -9.174 1.00 88.69 85 TYR A C 1
ATOM 706 O O . TYR A 1 85 ? 12.188 -3.918 -8.121 1.00 88.69 85 TYR A O 1
ATOM 714 N N . ASN A 1 86 ? 12.928 -2.106 -9.230 1.00 89.81 86 ASN A N 1
ATOM 715 C CA . ASN A 1 86 ? 12.986 -1.229 -8.065 1.00 89.81 86 ASN A CA 1
ATOM 716 C C . ASN A 1 86 ? 12.567 0.198 -8.428 1.00 89.81 86 ASN A C 1
ATOM 718 O O . ASN A 1 86 ? 13.192 0.837 -9.281 1.00 89.81 86 ASN A O 1
ATOM 722 N N . SER A 1 87 ? 11.561 0.701 -7.716 1.00 90.06 87 SER A N 1
ATOM 723 C CA . SER A 1 87 ? 11.068 2.075 -7.818 1.00 90.06 87 SER A CA 1
ATOM 724 C C . SER A 1 87 ? 11.337 2.804 -6.502 1.00 90.06 87 SER A C 1
ATOM 726 O O . SER A 1 87 ? 11.112 2.228 -5.437 1.00 90.06 87 SER A O 1
ATOM 728 N N . PRO A 1 88 ? 11.811 4.058 -6.530 1.00 90.81 88 PRO A N 1
ATOM 729 C CA . PRO A 1 88 ? 12.109 4.777 -5.309 1.00 90.81 88 PRO A CA 1
ATOM 730 C C . PRO A 1 88 ? 10.812 5.294 -4.679 1.00 90.81 88 PRO A C 1
ATOM 732 O O . PRO A 1 88 ? 10.009 5.945 -5.343 1.00 90.81 88 PRO A O 1
ATOM 735 N N . GLY A 1 89 ? 10.623 5.023 -3.389 1.00 89.31 89 GLY A N 1
ATOM 736 C CA . GLY A 1 89 ? 9.553 5.619 -2.589 1.00 89.31 89 GLY A CA 1
ATOM 737 C C . GLY A 1 89 ? 10.001 6.916 -1.915 1.00 89.31 89 GLY A C 1
ATOM 738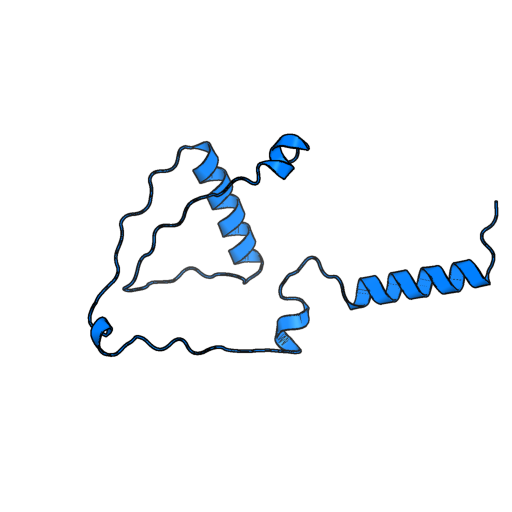 O O . GLY A 1 89 ? 11.190 7.104 -1.649 1.00 89.31 89 GLY A O 1
ATOM 739 N N . PHE A 1 90 ? 9.046 7.794 -1.617 1.00 89.25 90 PHE A N 1
ATOM 740 C CA . PHE A 1 90 ? 9.254 8.987 -0.799 1.00 89.25 90 PHE A CA 1
ATOM 741 C C . PHE A 1 90 ? 8.033 9.283 0.066 1.00 89.25 90 PHE A C 1
ATOM 743 O O . PHE A 1 90 ? 6.915 8.894 -0.269 1.00 89.25 90 PHE A O 1
ATOM 750 N N . LEU A 1 91 ? 8.268 9.959 1.189 1.00 90.31 91 LEU A N 1
ATOM 751 C CA . LEU A 1 91 ? 7.219 10.362 2.113 1.00 90.31 91 LEU A CA 1
ATOM 752 C C . LEU A 1 91 ? 6.588 11.674 1.638 1.00 90.31 91 LEU A C 1
ATOM 754 O O . LEU A 1 91 ? 7.292 12.629 1.309 1.00 90.31 91 LEU A O 1
ATOM 758 N N . VAL A 1 92 ? 5.259 11.729 1.626 1.00 87.56 92 VAL A N 1
ATOM 759 C CA . VAL A 1 92 ? 4.503 12.953 1.346 1.00 87.56 92 VAL A CA 1
ATOM 760 C C . VAL A 1 92 ? 3.756 13.346 2.606 1.00 87.56 92 VAL A C 1
ATOM 762 O O . VAL A 1 92 ? 2.884 12.614 3.068 1.00 87.56 92 VAL A O 1
ATOM 765 N N . ARG A 1 93 ? 4.083 14.516 3.158 1.00 8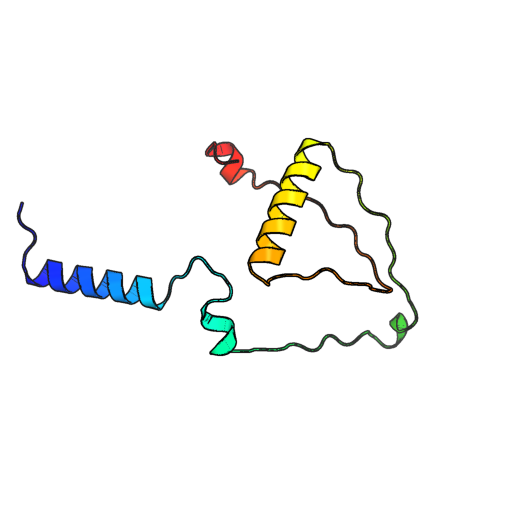3.44 93 ARG A N 1
ATOM 766 C CA . ARG A 1 93 ? 3.404 15.035 4.346 1.00 83.44 93 ARG A CA 1
ATOM 767 C C . ARG A 1 93 ? 2.134 15.780 3.951 1.00 83.44 93 ARG A C 1
ATOM 769 O O . ARG A 1 93 ? 2.157 16.665 3.092 1.00 83.44 93 ARG A O 1
ATOM 776 N N . ASN A 1 94 ? 1.024 15.459 4.608 1.00 82.81 94 ASN A N 1
ATOM 777 C CA . ASN A 1 94 ? -0.226 16.176 4.405 1.00 82.81 94 ASN A CA 1
ATOM 778 C C . ASN A 1 94 ? -0.179 17.528 5.131 1.00 82.81 94 ASN A C 1
ATOM 780 O O . ASN A 1 94 ? -0.284 17.608 6.354 1.00 82.81 94 ASN A O 1
ATOM 784 N N . HIS A 1 95 ? -0.071 18.615 4.366 1.00 77.81 95 HIS A N 1
ATOM 785 C CA . HIS A 1 95 ? -0.003 19.970 4.915 1.00 77.81 95 HIS A CA 1
ATOM 786 C C . HIS A 1 95 ? -1.253 20.362 5.732 1.00 77.81 95 HIS A C 1
ATOM 788 O O . HIS A 1 95 ? -1.172 21.206 6.622 1.00 77.81 95 HIS A O 1
ATOM 794 N N . GLY A 1 96 ? -2.408 19.743 5.461 1.00 74.31 96 GLY A N 1
ATOM 795 C CA . GLY A 1 96 ? -3.635 19.947 6.230 1.00 74.31 96 GLY A CA 1
ATOM 796 C C . GLY A 1 96 ? -3.595 19.326 7.629 1.00 74.31 96 GLY A C 1
ATOM 797 O O . GLY A 1 96 ? -4.120 19.932 8.560 1.00 74.31 96 GLY A O 1
ATOM 798 N N . GLU A 1 97 ? -2.952 18.167 7.790 1.00 70.75 97 GLU A N 1
ATOM 799 C CA . GLU A 1 97 ? -2.755 17.522 9.102 1.00 70.75 97 GLU A CA 1
ATOM 800 C C . GLU A 1 97 ? -1.728 18.288 9.937 1.00 70.75 97 GLU A C 1
ATOM 802 O O . GLU A 1 97 ? -2.008 18.643 11.084 1.00 70.75 97 GLU A O 1
ATOM 807 N N . ILE A 1 98 ? -0.626 18.711 9.302 1.00 72.56 98 ILE A N 1
ATOM 808 C CA . ILE A 1 98 ? 0.394 19.559 9.933 1.00 72.56 98 ILE A CA 1
ATOM 809 C C . ILE A 1 98 ? -0.238 20.835 10.509 1.00 72.56 98 ILE A C 1
ATOM 811 O O . ILE A 1 98 ? 0.016 21.196 11.656 1.00 72.56 98 ILE A O 1
ATOM 815 N N . LYS A 1 99 ? -1.115 21.509 9.748 1.00 71.88 99 LYS A N 1
ATOM 816 C CA . LYS A 1 99 ? -1.830 22.709 10.225 1.00 71.88 99 LYS A CA 1
ATOM 817 C C . LYS A 1 99 ? -2.776 22.434 11.394 1.00 71.88 99 LYS A C 1
ATOM 819 O O . LYS A 1 99 ? -3.030 23.339 12.182 1.00 71.88 99 LYS A O 1
ATOM 824 N N . ARG A 1 100 ? -3.311 21.216 11.500 1.00 71.44 100 ARG A N 1
ATOM 825 C CA . ARG A 1 100 ? -4.170 20.777 12.610 1.00 71.44 100 ARG A CA 1
ATOM 826 C C . ARG A 1 100 ? -3.374 20.297 13.829 1.00 71.44 100 ARG A C 1
ATOM 828 O O . ARG A 1 100 ? -3.989 19.901 14.815 1.00 71.44 100 ARG A O 1
ATOM 835 N N . GLY A 1 101 ? -2.039 20.333 13.777 1.00 58.28 101 GLY A N 1
ATOM 836 C CA . GLY A 1 101 ? -1.168 19.861 14.854 1.00 58.28 101 GLY A CA 1
ATOM 837 C C . GLY A 1 101 ? -1.170 18.341 15.018 1.00 58.28 101 GLY A C 1
ATOM 838 O O . GLY A 1 101 ? -0.752 17.846 16.062 1.00 58.28 101 GLY A O 1
ATOM 839 N N . LYS A 1 102 ? -1.657 17.603 14.015 1.00 55.44 102 LYS A N 1
ATOM 840 C CA . LYS A 1 102 ? -1.536 16.148 13.956 1.00 55.44 102 LYS A CA 1
ATOM 841 C C . LYS A 1 102 ? -0.355 15.834 13.043 1.00 55.44 102 LYS A C 1
ATOM 843 O O . LYS A 1 102 ? -0.341 16.268 11.892 1.00 55.44 102 LYS A O 1
ATOM 848 N N . LEU A 1 103 ? 0.664 15.197 13.619 1.00 50.09 103 LEU A N 1
ATOM 849 C CA . LEU A 1 103 ? 1.807 14.657 12.882 1.00 50.09 103 LEU A CA 1
ATOM 850 C C . LEU A 1 103 ? 1.327 13.580 11.907 1.00 50.09 103 LEU A C 1
ATOM 852 O O . LEU A 1 103 ? 0.501 12.747 12.345 1.00 50.09 103 LEU A O 1
#

Radius of gyration: 21.94 Å; chains: 1; bounding box: 56×35×55 Å

Sequence (103 aa):
MDISEESRLSLENVKRLIQRNFNENPLAWWDRNKIEATLKVKEGCKYEYVRYKSIQMNMEDRKDMQMIIKEHINLGLIEPGISAYNSPGFLVRNHGEIKRGKL

Secondary structure (DSSP, 8-state):
-PPPHHHHHHHHHHHHHHHHH--SSTTTTGGGS---------GGGTT---BPPPPP--HHHHHHHHHHHHHHHHTTS------S-B--------HHHHHTT--

Organism: Sesamum radiatum (NCBI:txid300843)

InterPro domains:
  IPR043502 DNA/RNA polymerase superfamily [SSF56672] (35-97)